Protein AF-A0A5C5AM34-F1 (afdb_monomer_lite)

Structure (mmCIF, N/CA/C/O backbone):
data_AF-A0A5C5AM34-F1
#
_entry.id   AF-A0A5C5AM34-F1
#
loop_
_atom_site.group_PDB
_atom_site.id
_atom_site.type_symbol
_atom_site.label_atom_id
_atom_site.label_alt_id
_atom_site.label_comp_id
_atom_site.label_asym_id
_atom_site.label_entity_id
_atom_site.label_seq_id
_atom_site.pdbx_PDB_ins_code
_atom_site.Cartn_x
_atom_site.Cartn_y
_atom_site.Cartn_z
_atom_site.occupancy
_atom_site.B_iso_or_equiv
_atom_site.auth_seq_id
_atom_site.auth_comp_id
_atom_site.auth_asym_id
_atom_site.auth_atom_id
_atom_site.pdbx_PDB_model_num
ATOM 1 N N . MET A 1 1 ? -4.587 -8.051 -8.227 1.00 69.50 1 MET A N 1
ATOM 2 C CA . MET A 1 1 ? -5.017 -7.067 -7.212 1.00 69.50 1 MET A CA 1
ATOM 3 C C . MET A 1 1 ? -5.443 -7.853 -5.999 1.00 69.50 1 MET A C 1
ATOM 5 O O . MET A 1 1 ? -6.190 -8.814 -6.171 1.00 69.50 1 MET A O 1
ATOM 9 N N . ALA A 1 2 ? -5.010 -7.449 -4.810 1.00 75.00 2 ALA A N 1
ATOM 10 C CA . ALA A 1 2 ? -5.350 -8.147 -3.588 1.00 75.00 2 ALA A CA 1
ATOM 11 C C . ALA A 1 2 ? -6.867 -8.067 -3.383 1.00 75.00 2 ALA A C 1
ATOM 13 O O . ALA A 1 2 ? -7.481 -6.992 -3.502 1.00 75.00 2 ALA A O 1
ATOM 14 N N . MET A 1 3 ? -7.475 -9.220 -3.117 1.00 77.88 3 MET A N 1
ATOM 15 C CA . MET A 1 3 ? -8.905 -9.342 -2.879 1.00 77.88 3 MET A CA 1
ATOM 16 C C . MET A 1 3 ? -9.119 -9.821 -1.451 1.00 77.88 3 MET A C 1
ATOM 18 O O . MET A 1 3 ? -8.600 -10.856 -1.047 1.00 77.88 3 MET A O 1
ATOM 22 N N . LEU A 1 4 ? -9.851 -9.014 -0.693 1.00 85.94 4 LEU A N 1
ATOM 23 C CA . LEU A 1 4 ? -10.294 -9.316 0.656 1.00 85.94 4 LEU A CA 1
ATOM 24 C C . LEU A 1 4 ? -11.819 -9.259 0.626 1.00 85.94 4 LEU A C 1
ATOM 26 O O . LEU A 1 4 ? -12.380 -8.346 0.013 1.00 85.94 4 LEU A O 1
ATOM 30 N N . ASP A 1 5 ? -12.480 -10.248 1.220 1.00 88.94 5 ASP A N 1
ATOM 31 C CA . ASP A 1 5 ? -13.938 -10.291 1.232 1.00 88.94 5 ASP A CA 1
ATOM 32 C C . ASP A 1 5 ? -14.490 -9.172 2.123 1.00 88.94 5 ASP A C 1
ATOM 34 O O . ASP A 1 5 ? -14.110 -9.044 3.288 1.00 88.94 5 ASP A O 1
ATOM 38 N N . LYS A 1 6 ? -15.397 -8.358 1.573 1.00 87.75 6 LYS A N 1
ATOM 39 C CA . LYS A 1 6 ? -16.051 -7.264 2.299 1.00 87.75 6 LYS A CA 1
ATOM 40 C C . LYS A 1 6 ? -16.895 -7.768 3.469 1.00 87.75 6 LYS A C 1
ATOM 42 O O . LYS A 1 6 ? -17.080 -7.002 4.411 1.00 87.75 6 LYS A O 1
ATOM 47 N N . SER A 1 7 ? -17.369 -9.017 3.441 1.00 92.25 7 SER A N 1
ATOM 48 C CA . SER A 1 7 ? -18.084 -9.633 4.571 1.00 92.25 7 SER A CA 1
ATOM 49 C C . SER A 1 7 ? -17.262 -9.576 5.867 1.00 92.25 7 SER A C 1
ATOM 51 O O . SER A 1 7 ? -17.806 -9.349 6.947 1.00 92.25 7 SER A O 1
ATOM 53 N N . LEU A 1 8 ? -15.927 -9.631 5.757 1.00 91.69 8 LEU A N 1
ATOM 54 C CA . LEU A 1 8 ? -15.012 -9.555 6.895 1.00 91.69 8 LEU A CA 1
ATOM 55 C C . LEU A 1 8 ? -15.111 -8.227 7.650 1.00 91.69 8 LEU A C 1
ATOM 57 O O . LEU A 1 8 ? -14.810 -8.200 8.840 1.00 91.69 8 LEU A O 1
ATOM 61 N N . ILE A 1 9 ? -15.574 -7.139 7.021 1.00 92.00 9 ILE A N 1
ATOM 62 C CA . ILE A 1 9 ? -15.764 -5.845 7.698 1.00 92.00 9 ILE A CA 1
ATOM 63 C C . ILE A 1 9 ? -16.650 -6.004 8.941 1.00 92.00 9 ILE A C 1
ATOM 65 O O . ILE A 1 9 ? -16.351 -5.396 9.967 1.00 92.00 9 ILE A O 1
ATOM 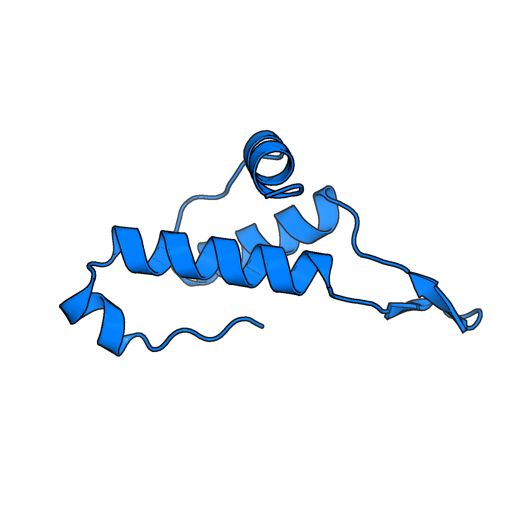69 N N . GLN A 1 10 ? -17.680 -6.855 8.882 1.00 93.19 10 GLN A N 1
ATOM 70 C CA . GLN A 1 10 ? -18.582 -7.104 10.012 1.00 93.19 10 GLN A CA 1
ATOM 71 C C . GLN A 1 10 ? -17.893 -7.834 11.175 1.00 93.19 10 GLN A C 1
ATOM 73 O O . GLN A 1 10 ? -18.286 -7.661 12.324 1.00 93.19 10 GLN A O 1
ATOM 78 N N . HIS A 1 11 ? -16.847 -8.615 10.894 1.00 93.81 11 HIS A N 1
ATOM 79 C CA . HIS A 1 11 ? -16.157 -9.439 11.888 1.00 93.81 11 HIS A CA 1
ATOM 80 C C . HIS A 1 11 ? -14.916 -8.767 12.487 1.00 93.81 11 HIS A C 1
ATOM 82 O O . HIS A 1 11 ? -14.656 -8.910 13.677 1.00 93.81 11 HIS A O 1
ATOM 88 N N . ILE A 1 12 ? -14.132 -8.046 11.677 1.00 93.44 12 ILE A N 1
ATOM 89 C CA . ILE A 1 12 ? -12.854 -7.442 12.108 1.00 93.44 12 ILE A CA 1
ATOM 90 C C . ILE A 1 12 ? -12.898 -5.912 12.190 1.00 93.44 12 ILE A C 1
ATOM 92 O O . ILE A 1 12 ? -11.941 -5.286 12.652 1.00 93.44 12 ILE A O 1
ATOM 96 N N . GLY A 1 13 ? -13.996 -5.305 11.743 1.00 93.31 13 GLY A N 1
ATOM 97 C CA . GLY A 1 13 ? -14.163 -3.862 11.663 1.00 93.31 13 GLY A CA 1
ATOM 98 C C . GLY A 1 13 ? -13.513 -3.243 10.424 1.00 93.31 13 GLY A C 1
ATOM 99 O O . GLY A 1 13 ? -12.509 -3.718 9.883 1.00 93.31 13 GLY A O 1
ATOM 100 N N . GLU A 1 14 ? -14.076 -2.114 9.996 1.00 92.69 14 GLU A N 1
ATOM 101 C CA . GLU A 1 14 ? -13.677 -1.400 8.779 1.00 92.69 14 GLU A CA 1
ATOM 102 C C . GLU A 1 14 ? -12.211 -0.957 8.806 1.00 92.69 14 GLU A C 1
ATOM 104 O O . GLU A 1 14 ? -11.464 -1.167 7.847 1.00 92.69 14 GLU A O 1
ATOM 109 N N . LYS A 1 15 ? -11.766 -0.406 9.942 1.00 92.31 15 LYS A N 1
ATOM 110 C CA . LYS A 1 15 ? -10.376 0.016 10.123 1.00 92.31 15 LYS A CA 1
ATOM 111 C C . LYS A 1 15 ? -9.434 -1.146 9.824 1.00 92.31 15 LYS A C 1
ATOM 113 O O . LYS A 1 15 ? -8.600 -1.033 8.930 1.00 92.31 15 LYS A O 1
ATOM 118 N N . LYS A 1 16 ? -9.597 -2.274 10.528 1.00 94.19 16 LYS A N 1
ATOM 119 C CA . LYS A 1 16 ? -8.707 -3.436 10.410 1.00 94.19 16 LYS A CA 1
ATOM 120 C C . LYS A 1 16 ? -8.745 -4.040 9.012 1.00 94.19 16 LYS A C 1
ATOM 122 O O . LYS A 1 16 ? -7.691 -4.388 8.481 1.00 94.19 16 LYS A O 1
ATOM 127 N N . TYR A 1 17 ? -9.926 -4.098 8.405 1.00 95.06 17 TYR A N 1
ATOM 128 C CA . TYR A 1 17 ? -10.100 -4.539 7.027 1.00 95.06 17 TYR A CA 1
ATOM 129 C C . TYR A 1 17 ? -9.204 -3.751 6.061 1.00 95.06 17 TYR A C 1
ATOM 131 O O . TYR A 1 17 ? -8.408 -4.345 5.328 1.00 95.06 17 TYR A O 1
ATOM 139 N N . TYR A 1 18 ? -9.242 -2.417 6.105 1.00 93.56 18 TYR A N 1
ATOM 140 C CA . TYR A 1 18 ? -8.409 -1.603 5.217 1.00 93.56 18 TYR A CA 1
ATOM 141 C C . TYR A 1 18 ? -6.920 -1.640 5.577 1.00 93.56 18 TYR A C 1
ATOM 143 O O . TYR A 1 18 ? -6.077 -1.517 4.683 1.00 93.56 18 TYR A O 1
ATOM 151 N N . GLU A 1 19 ? -6.567 -1.873 6.847 1.00 92.75 19 GLU A N 1
ATOM 152 C CA . GLU A 1 19 ? -5.172 -2.116 7.236 1.00 92.75 19 GLU A CA 1
ATOM 153 C C . GLU A 1 19 ? -4.603 -3.401 6.630 1.00 92.75 19 GLU A C 1
ATOM 155 O O . GLU A 1 19 ? -3.434 -3.429 6.228 1.00 92.75 19 GLU A O 1
ATOM 160 N N . ILE A 1 20 ? -5.417 -4.452 6.554 1.00 93.19 20 ILE A N 1
ATOM 161 C CA . ILE A 1 20 ? -5.034 -5.713 5.919 1.00 93.19 20 ILE A CA 1
ATOM 162 C C . ILE A 1 20 ? -4.965 -5.505 4.407 1.00 93.19 20 ILE A C 1
ATOM 164 O O . ILE A 1 20 ? -3.934 -5.792 3.799 1.00 93.19 20 ILE A O 1
ATOM 168 N N . LEU A 1 21 ? -6.003 -4.912 3.808 1.00 93.75 21 LEU A N 1
ATOM 169 C CA . LEU A 1 21 ? -6.083 -4.712 2.361 1.00 93.75 21 LEU A CA 1
ATOM 170 C C . LEU A 1 21 ? -4.893 -3.911 1.810 1.00 93.75 21 LEU A C 1
ATOM 172 O O . LEU A 1 21 ? -4.291 -4.318 0.817 1.00 93.75 21 LEU A O 1
ATOM 176 N N . ARG A 1 22 ? -4.506 -2.801 2.458 1.00 93.00 22 ARG A N 1
ATOM 177 C CA . ARG A 1 22 ? -3.337 -2.007 2.024 1.00 93.00 22 ARG A CA 1
ATOM 178 C C . ARG A 1 22 ? -2.025 -2.787 2.121 1.00 93.00 22 ARG A C 1
ATOM 180 O O . ARG A 1 22 ? -1.125 -2.567 1.316 1.00 93.00 22 ARG A O 1
ATOM 187 N N . THR A 1 23 ? -1.910 -3.670 3.112 1.00 93.38 23 THR A N 1
ATOM 188 C CA . THR A 1 23 ? -0.700 -4.466 3.351 1.00 93.38 23 THR A CA 1
ATOM 189 C C . THR A 1 23 ? -0.583 -5.574 2.309 1.00 93.38 23 THR A C 1
ATOM 191 O O . THR A 1 23 ? 0.485 -5.737 1.723 1.00 93.38 23 THR A O 1
ATOM 194 N N . LEU A 1 24 ? -1.691 -6.255 2.000 1.00 93.56 24 LEU A N 1
ATOM 195 C CA . LEU A 1 24 ? -1.750 -7.246 0.924 1.00 93.56 24 LEU A CA 1
ATOM 196 C C . LEU A 1 24 ? -1.454 -6.615 -0.444 1.00 93.56 24 LEU A C 1
ATOM 198 O O . LEU A 1 24 ? -0.662 -7.155 -1.212 1.00 93.56 24 LEU A O 1
ATOM 202 N N . GLU A 1 25 ? -2.023 -5.441 -0.740 1.00 94.00 25 GLU A N 1
ATOM 203 C CA . GLU A 1 25 ? -1.747 -4.741 -2.004 1.00 94.00 25 GLU A CA 1
ATOM 204 C C . GLU A 1 25 ? -0.271 -4.318 -2.108 1.00 94.00 25 GLU A C 1
ATOM 206 O O . GLU A 1 25 ? 0.316 -4.382 -3.188 1.00 94.00 25 GLU A O 1
ATOM 211 N N . LEU A 1 26 ? 0.361 -3.925 -0.994 1.00 94.69 26 LEU A N 1
ATOM 212 C CA . LEU A 1 26 ? 1.793 -3.620 -0.968 1.00 94.69 26 LEU A CA 1
ATOM 213 C C . LEU A 1 26 ? 2.649 -4.870 -1.225 1.00 94.69 26 LEU A C 1
ATOM 215 O O . LEU A 1 26 ? 3.622 -4.793 -1.978 1.00 94.69 26 LEU A O 1
ATOM 219 N N . GLN A 1 27 ? 2.294 -6.007 -0.624 1.00 93.50 27 GLN A N 1
ATOM 220 C CA . GLN A 1 27 ? 2.986 -7.280 -0.841 1.00 93.50 27 GLN A CA 1
ATOM 221 C C . GLN A 1 27 ? 2.879 -7.733 -2.300 1.00 93.50 27 GLN A C 1
ATOM 223 O O . GLN A 1 27 ? 3.894 -8.091 -2.898 1.00 93.50 27 GLN A O 1
ATOM 228 N N . GLU A 1 28 ? 1.692 -7.632 -2.902 1.00 92.94 28 GLU A N 1
ATOM 229 C CA . GLU A 1 28 ? 1.498 -7.934 -4.323 1.00 92.94 28 GLU A CA 1
ATOM 230 C C . GLU A 1 28 ? 2.291 -6.968 -5.215 1.00 92.94 28 GLU A C 1
ATOM 232 O O . GLU A 1 28 ? 2.942 -7.384 -6.170 1.00 92.94 28 GLU A O 1
ATOM 237 N N . ALA A 1 29 ? 2.304 -5.671 -4.897 1.00 93.38 29 ALA A N 1
ATOM 238 C CA . ALA A 1 29 ? 3.101 -4.701 -5.646 1.00 93.38 29 ALA A CA 1
ATOM 239 C C . ALA A 1 29 ? 4.611 -4.997 -5.562 1.00 93.38 29 ALA A C 1
ATOM 241 O O . ALA A 1 29 ? 5.335 -4.808 -6.539 1.00 93.38 29 ALA A O 1
ATOM 242 N N . LYS A 1 30 ? 5.094 -5.487 -4.415 1.00 91.81 30 LYS A N 1
ATOM 243 C CA . LYS A 1 30 ? 6.495 -5.888 -4.212 1.00 91.81 30 LYS A CA 1
ATOM 244 C C . LYS A 1 30 ? 6.849 -7.171 -4.976 1.00 91.81 30 LYS A C 1
ATOM 246 O O . LYS A 1 30 ? 7.970 -7.295 -5.489 1.00 91.81 30 LYS A O 1
ATOM 251 N N . SER A 1 31 ? 5.930 -8.133 -5.057 1.00 91.75 31 SER A N 1
ATOM 252 C CA . SER A 1 31 ? 6.137 -9.378 -5.809 1.00 91.75 31 SER A CA 1
ATOM 253 C C . SER A 1 31 ? 5.934 -9.207 -7.313 1.00 91.75 31 SER A C 1
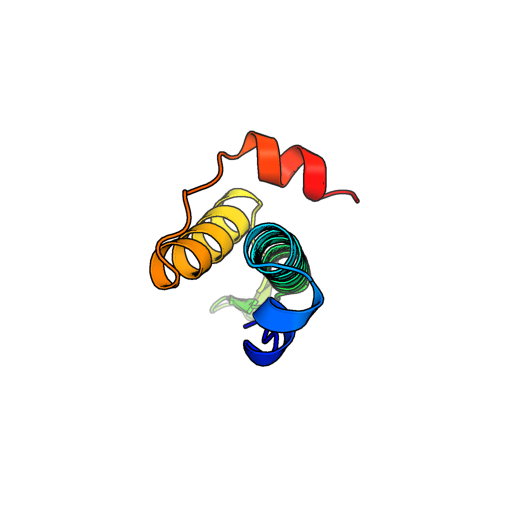ATOM 255 O O . SER A 1 31 ? 6.519 -9.973 -8.071 1.00 91.75 31 SER A O 1
ATOM 257 N N . PHE A 1 32 ? 5.202 -8.178 -7.748 1.00 93.06 32 PHE A N 1
ATOM 258 C CA . PHE A 1 32 ? 4.927 -7.917 -9.158 1.00 93.06 32 PHE A CA 1
ATOM 259 C C . PHE A 1 32 ? 6.206 -7.782 -9.995 1.00 93.06 32 PHE A C 1
ATOM 261 O O . PHE A 1 32 ? 7.167 -7.094 -9.618 1.00 93.06 32 PHE A O 1
ATOM 268 N N . ARG A 1 33 ? 6.190 -8.446 -11.151 1.00 93.75 33 ARG A N 1
ATOM 269 C CA . ARG A 1 33 ? 7.239 -8.429 -12.168 1.00 93.75 33 ARG A CA 1
ATOM 270 C C . ARG A 1 33 ? 6.616 -8.089 -13.508 1.00 93.75 33 ARG A C 1
ATOM 272 O O . ARG 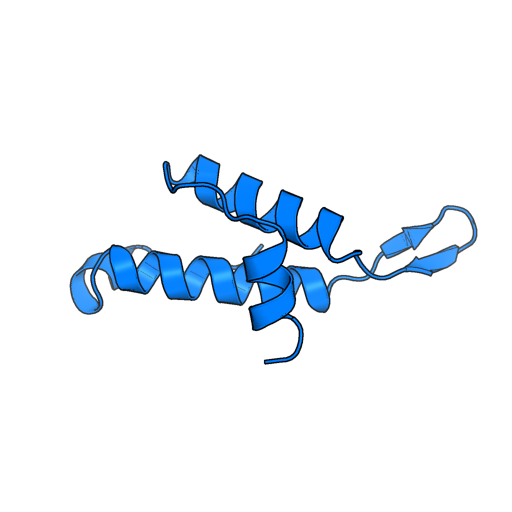A 1 33 ? 5.499 -8.517 -13.790 1.00 93.75 33 ARG A O 1
ATOM 279 N N . TYR A 1 34 ? 7.327 -7.313 -14.310 1.00 93.12 34 TYR A N 1
ATOM 280 C CA . TYR A 1 34 ? 6.941 -7.024 -15.685 1.00 93.12 34 TYR A CA 1
ATOM 281 C C . TYR A 1 34 ? 8.174 -7.028 -16.576 1.00 93.12 34 TYR A C 1
ATOM 283 O O . TYR A 1 34 ? 9.277 -6.757 -16.107 1.00 93.12 34 TYR A O 1
ATOM 291 N N . TYR A 1 35 ? 7.978 -7.330 -17.853 1.00 94.75 35 TYR A N 1
ATOM 292 C CA . TYR A 1 35 ? 9.040 -7.298 -18.846 1.00 94.75 35 TYR A CA 1
ATOM 293 C C . TYR A 1 35 ? 8.963 -5.993 -19.632 1.00 94.75 35 TYR A C 1
ATOM 295 O O . TYR A 1 35 ? 7.870 -5.541 -19.981 1.00 94.75 35 TYR A O 1
ATOM 303 N N . ASP A 1 36 ? 10.110 -5.365 -19.879 1.00 93.31 36 ASP A N 1
ATOM 304 C CA . ASP A 1 36 ? 10.184 -4.248 -20.820 1.00 93.31 36 ASP A CA 1
ATOM 305 C C . ASP A 1 36 ? 10.174 -4.743 -22.278 1.00 93.31 36 ASP A C 1
ATOM 307 O O . ASP A 1 36 ? 10.206 -5.943 -22.557 1.00 93.31 36 ASP A O 1
ATOM 311 N N . SER A 1 37 ? 10.148 -3.813 -23.235 1.00 92.31 37 SER A N 1
ATOM 312 C CA . SER A 1 37 ? 10.179 -4.131 -24.670 1.00 92.31 37 SER A CA 1
ATOM 313 C C . SER A 1 37 ? 11.457 -4.845 -25.125 1.00 92.31 37 SER A C 1
ATOM 315 O O . SER A 1 37 ? 11.500 -5.360 -26.238 1.00 92.31 37 SER A O 1
ATOM 317 N N . LYS A 1 38 ? 12.492 -4.887 -24.277 1.00 93.88 38 LYS A N 1
ATOM 318 C CA 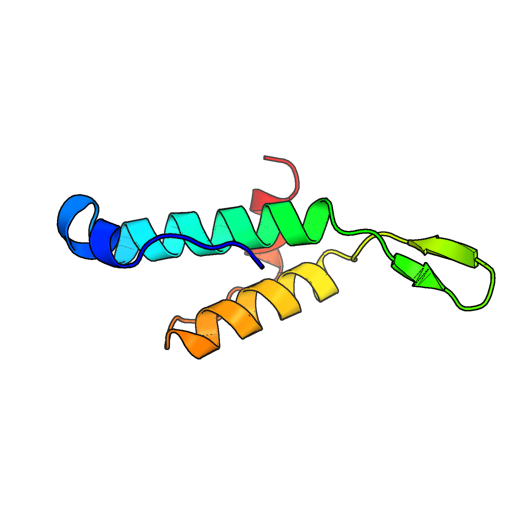. LYS A 1 38 ? 13.753 -5.600 -24.508 1.00 93.88 38 LYS A CA 1
ATOM 319 C C . LYS A 1 38 ? 13.775 -6.970 -23.818 1.00 93.88 38 LYS A C 1
ATOM 321 O O . LYS A 1 38 ? 14.812 -7.627 -23.820 1.00 93.88 38 LYS A O 1
ATOM 326 N N . GLY A 1 39 ? 12.661 -7.397 -23.219 1.00 92.62 39 GLY A N 1
ATOM 327 C CA . GLY A 1 39 ? 12.542 -8.676 -22.521 1.00 92.62 39 GLY A CA 1
ATOM 328 C C . GLY A 1 39 ? 13.244 -8.712 -21.161 1.00 92.62 39 GLY A C 1
ATOM 329 O O . GLY A 1 39 ? 13.444 -9.795 -20.612 1.00 92.62 39 GLY A O 1
ATOM 330 N N . LYS A 1 40 ? 13.625 -7.563 -20.590 1.00 94.06 40 LYS A N 1
ATOM 331 C CA . LYS A 1 40 ? 14.240 -7.505 -19.260 1.00 94.06 40 LYS A CA 1
ATOM 332 C C . LYS A 1 40 ? 13.162 -7.463 -18.184 1.00 94.06 40 LYS A C 1
ATOM 334 O O . LYS A 1 40 ? 12.249 -6.644 -18.247 1.00 94.06 40 LYS A O 1
ATOM 339 N N . GLU A 1 41 ? 13.293 -8.329 -17.184 1.00 95.25 41 GLU A N 1
ATOM 340 C CA . GLU A 1 41 ? 12.403 -8.348 -16.025 1.00 95.25 41 GLU A CA 1
ATOM 341 C C . GLU A 1 41 ? 12.701 -7.169 -15.086 1.00 95.25 41 GLU A C 1
ATOM 343 O O . GLU A 1 41 ? 13.845 -6.928 -14.688 1.00 95.25 41 GLU A O 1
ATOM 348 N N . HIS A 1 42 ? 11.650 -6.460 -14.688 1.00 93.81 42 HIS A N 1
ATOM 349 C CA . HIS A 1 42 ? 11.697 -5.349 -13.749 1.00 93.81 42 HIS A CA 1
ATOM 350 C C . HIS A 1 42 ? 10.746 -5.576 -12.581 1.00 93.81 42 HIS A C 1
ATOM 352 O O . HIS A 1 42 ? 9.707 -6.232 -12.685 1.00 93.81 42 HIS A O 1
ATOM 358 N N . LYS A 1 43 ? 11.105 -4.986 -11.442 1.00 95.12 43 LYS A N 1
ATOM 359 C CA . LYS A 1 43 ? 10.266 -4.919 -10.241 1.00 95.12 43 LYS A CA 1
ATOM 360 C C . LYS A 1 43 ? 9.689 -3.516 -10.124 1.00 95.12 43 LYS A C 1
ATOM 362 O O . LYS A 1 43 ? 10.317 -2.555 -10.565 1.00 95.12 43 LYS A O 1
ATOM 367 N N . LEU A 1 44 ? 8.538 -3.383 -9.468 1.00 94.06 44 LEU A N 1
ATOM 368 C CA . LEU A 1 44 ? 8.036 -2.055 -9.123 1.00 94.06 44 LEU A CA 1
ATOM 369 C C . LEU A 1 44 ? 8.972 -1.370 -8.126 1.00 94.06 44 LEU A C 1
ATOM 371 O O . LEU A 1 44 ? 9.402 -1.953 -7.125 1.00 94.06 44 LEU A O 1
ATOM 375 N N . THR A 1 45 ? 9.234 -0.094 -8.373 1.00 94.31 45 THR A N 1
ATOM 376 C CA . THR A 1 45 ? 9.868 0.795 -7.404 1.00 94.31 45 THR A CA 1
ATOM 377 C C . THR A 1 45 ? 8.926 1.067 -6.227 1.00 94.31 45 THR A C 1
ATOM 379 O O . THR A 1 45 ? 7.701 0.971 -6.334 1.00 94.31 45 THR A O 1
ATOM 382 N N . GLN A 1 46 ? 9.475 1.513 -5.092 1.00 94.62 46 GLN A N 1
ATOM 383 C CA . GLN A 1 46 ? 8.668 1.909 -3.927 1.00 94.62 46 GLN A CA 1
ATOM 384 C C . GLN A 1 46 ? 7.642 3.010 -4.258 1.00 94.62 46 GLN A C 1
ATOM 386 O O . GLN A 1 46 ? 6.551 3.034 -3.688 1.00 94.62 46 GLN A O 1
ATOM 391 N N . LYS A 1 47 ? 7.969 3.918 -5.190 1.00 95.44 47 LYS A N 1
ATOM 392 C CA . LYS A 1 47 ? 7.053 4.978 -5.642 1.00 95.44 47 LYS A CA 1
ATOM 393 C C . LYS A 1 47 ? 5.891 4.411 -6.461 1.00 95.44 47 LYS A C 1
ATOM 395 O O . LYS A 1 47 ? 4.759 4.859 -6.295 1.00 95.44 47 LYS A O 1
ATOM 400 N N . GLU A 1 48 ? 6.145 3.434 -7.325 1.00 95.19 48 GLU A N 1
ATOM 401 C CA . GLU A 1 48 ? 5.098 2.780 -8.121 1.00 95.19 48 GLU A CA 1
ATOM 402 C C . GLU A 1 48 ? 4.198 1.905 -7.252 1.00 95.19 48 GLU A C 1
ATOM 404 O O . GLU A 1 48 ? 2.973 1.976 -7.370 1.00 95.19 48 GLU A O 1
ATOM 409 N N . ALA A 1 49 ? 4.785 1.165 -6.309 1.00 95.00 49 ALA A N 1
ATOM 410 C CA . ALA A 1 49 ? 4.028 0.416 -5.315 1.00 95.00 49 ALA A CA 1
ATOM 411 C C . ALA A 1 49 ? 3.126 1.340 -4.478 1.00 95.00 49 ALA A C 1
ATOM 413 O O . ALA A 1 49 ? 1.943 1.050 -4.303 1.00 95.00 49 ALA A O 1
ATOM 414 N N . LEU A 1 50 ? 3.637 2.503 -4.044 1.00 96.00 50 LEU A N 1
ATOM 415 C CA . LEU A 1 50 ? 2.830 3.513 -3.352 1.00 96.00 50 LEU A CA 1
ATOM 416 C C . LEU A 1 50 ? 1.647 3.990 -4.203 1.00 96.00 50 LEU A C 1
ATOM 418 O O . LEU A 1 50 ? 0.523 4.051 -3.706 1.00 96.00 50 LEU A O 1
ATOM 422 N N . LYS A 1 51 ? 1.881 4.327 -5.480 1.00 95.62 51 LYS A N 1
ATOM 423 C CA . LYS A 1 51 ? 0.813 4.764 -6.396 1.00 95.62 51 LYS A CA 1
ATOM 424 C C . LYS A 1 51 ? -0.275 3.700 -6.522 1.00 95.62 51 LYS A C 1
ATOM 426 O O . LYS A 1 51 ? -1.458 4.035 -6.494 1.00 95.62 51 LYS A O 1
ATOM 431 N N . ARG A 1 52 ? 0.115 2.428 -6.627 1.00 94.38 52 ARG A N 1
ATOM 432 C CA . ARG A 1 52 ? -0.813 1.296 -6.729 1.00 94.38 52 ARG A CA 1
ATOM 433 C C . ARG A 1 52 ? -1.660 1.136 -5.463 1.00 94.38 52 ARG A C 1
ATOM 435 O O . ARG A 1 52 ? -2.886 1.088 -5.571 1.00 94.38 52 ARG A O 1
ATOM 442 N N . VAL A 1 53 ? -1.032 1.161 -4.284 1.00 94.62 53 VAL A N 1
ATOM 443 C CA . VAL A 1 53 ? -1.737 1.122 -2.990 1.00 94.62 53 VAL A CA 1
ATOM 444 C C . VAL A 1 53 ? -2.697 2.305 -2.863 1.00 94.62 53 VAL A C 1
ATOM 446 O O . VAL A 1 53 ? -3.884 2.101 -2.621 1.00 94.62 53 VAL A O 1
ATOM 449 N N . ASN A 1 54 ? -2.238 3.537 -3.101 1.00 95.69 54 ASN A N 1
ATOM 450 C CA . ASN A 1 54 ? -3.084 4.728 -2.980 1.00 95.69 54 ASN A CA 1
ATOM 451 C C . ASN A 1 54 ? -4.262 4.703 -3.960 1.00 95.69 54 ASN A C 1
ATOM 453 O O . ASN A 1 54 ? -5.386 4.994 -3.563 1.00 95.69 54 ASN A O 1
ATOM 457 N N . ARG A 1 55 ? -4.053 4.275 -5.213 1.00 94.62 55 ARG A N 1
ATOM 458 C CA . ARG A 1 55 ? -5.145 4.116 -6.189 1.00 94.62 55 ARG A CA 1
ATOM 459 C C . ARG A 1 55 ? -6.197 3.122 -5.700 1.00 94.62 55 ARG A C 1
ATOM 461 O O . ARG A 1 55 ? -7.386 3.350 -5.907 1.00 94.62 55 ARG A O 1
ATOM 468 N N . ARG A 1 56 ? -5.783 2.024 -5.062 1.00 91.94 56 ARG A N 1
ATOM 469 C CA . ARG A 1 56 ? -6.709 1.047 -4.474 1.00 91.94 56 ARG A CA 1
ATOM 470 C C . ARG A 1 56 ? -7.465 1.640 -3.289 1.00 91.94 56 ARG A C 1
ATOM 472 O O . ARG A 1 56 ? -8.675 1.479 -3.226 1.00 91.94 56 ARG A O 1
ATOM 479 N N . MET A 1 57 ? -6.782 2.352 -2.401 1.00 93.94 57 MET A N 1
ATOM 480 C CA . MET A 1 57 ? -7.377 2.969 -1.210 1.00 93.94 57 MET A CA 1
ATOM 481 C C . MET A 1 57 ? -8.386 4.063 -1.568 1.00 93.94 57 MET A C 1
ATOM 483 O O . MET A 1 57 ? -9.491 4.073 -1.033 1.00 93.94 57 MET A O 1
ATOM 487 N N . LEU A 1 58 ? -8.071 4.896 -2.561 1.00 94.19 58 LEU A N 1
ATOM 488 C CA . LEU A 1 58 ? -8.982 5.924 -3.067 1.00 94.19 58 LEU A CA 1
ATOM 489 C C . LEU A 1 58 ? -10.284 5.336 -3.630 1.00 94.19 58 LEU A C 1
ATOM 491 O O . LEU A 1 58 ? -11.344 5.901 -3.400 1.00 94.19 58 LEU A O 1
ATOM 495 N N . LYS A 1 59 ? -10.244 4.165 -4.288 1.00 92.19 59 LYS A N 1
ATOM 496 C CA . LYS A 1 59 ? -11.467 3.461 -4.740 1.00 92.19 59 LYS A CA 1
ATOM 497 C C . LYS A 1 59 ? -12.393 3.045 -3.591 1.00 92.19 59 LYS A C 1
ATOM 499 O O . LYS A 1 59 ? -13.550 2.722 -3.834 1.00 92.19 59 LYS A O 1
ATOM 504 N N . HIS A 1 60 ? -11.875 3.006 -2.369 1.00 90.69 60 HIS A N 1
ATOM 505 C CA . HIS A 1 60 ? -12.613 2.676 -1.155 1.00 90.69 60 HIS A CA 1
ATOM 506 C C . HIS A 1 60 ? -12.835 3.906 -0.258 1.00 90.69 60 HIS A C 1
ATOM 508 O O . HIS A 1 60 ? -13.128 3.742 0.923 1.00 90.69 60 HIS A O 1
ATOM 514 N N . ASN A 1 61 ? -12.662 5.125 -0.791 1.00 92.06 61 ASN A N 1
ATOM 515 C CA . ASN A 1 61 ? -12.727 6.386 -0.042 1.00 92.06 61 ASN A CA 1
ATOM 516 C C . ASN A 1 61 ? -11.777 6.440 1.171 1.00 92.06 61 ASN A C 1
ATOM 518 O O . ASN A 1 61 ? -12.020 7.163 2.132 1.00 92.06 61 ASN A O 1
ATOM 522 N N . GLN A 1 62 ? -10.680 5.680 1.131 1.00 93.75 62 GLN A N 1
ATOM 523 C CA . GLN A 1 62 ? -9.671 5.666 2.185 1.00 93.75 62 GLN A CA 1
ATOM 524 C C . GLN A 1 62 ? -8.577 6.712 1.921 1.00 93.75 62 GLN A C 1
ATOM 526 O O . GLN A 1 62 ? -8.249 6.991 0.760 1.00 93.75 62 GLN A O 1
ATOM 531 N N . PRO A 1 63 ? -7.964 7.272 2.981 1.00 92.00 63 PRO A N 1
ATOM 532 C CA . PRO A 1 63 ? -6.905 8.259 2.842 1.00 92.00 63 PRO A CA 1
ATOM 533 C C . PRO A 1 63 ? -5.668 7.677 2.148 1.00 92.00 63 PRO A C 1
ATOM 535 O O . PRO A 1 63 ? -5.337 6.495 2.269 1.00 92.00 63 PRO A O 1
ATOM 538 N N . SER A 1 64 ? -4.954 8.545 1.432 1.00 92.81 64 SER A N 1
ATOM 539 C CA . SER A 1 64 ? -3.695 8.188 0.776 1.00 92.81 64 SER A CA 1
ATOM 540 C C . SER A 1 64 ? -2.531 8.134 1.764 1.00 92.81 64 SER A C 1
ATOM 542 O O . SER A 1 64 ? -2.440 8.923 2.705 1.00 92.81 64 SER A O 1
ATOM 544 N N . TYR A 1 65 ? -1.586 7.237 1.499 1.00 93.56 65 TYR A N 1
ATOM 545 C CA . TYR A 1 65 ? -0.366 7.079 2.281 1.00 93.56 65 TYR A CA 1
ATOM 546 C C . TYR A 1 65 ? 0.789 7.896 1.699 1.00 93.56 65 TYR A C 1
ATOM 548 O O . TYR A 1 65 ? 0.836 8.216 0.507 1.00 93.56 65 TYR A O 1
ATOM 556 N N . LYS A 1 66 ? 1.761 8.203 2.563 1.00 94.75 66 LYS A N 1
ATOM 557 C CA . LYS A 1 66 ? 3.037 8.828 2.191 1.00 94.75 66 LYS A CA 1
ATOM 558 C C . LYS A 1 66 ? 4.098 7.760 1.914 1.00 94.75 66 LYS A C 1
ATOM 560 O O . LYS A 1 66 ? 4.012 6.636 2.404 1.00 94.75 66 LYS A O 1
ATOM 565 N N . LEU A 1 67 ? 5.161 8.133 1.202 1.00 94.00 67 LEU A N 1
ATOM 566 C CA . LEU A 1 67 ? 6.283 7.231 0.901 1.00 94.00 67 LEU A CA 1
ATOM 567 C C . LEU A 1 67 ? 6.972 6.675 2.161 1.00 94.00 67 LEU A C 1
ATOM 569 O O . LEU A 1 67 ? 7.470 5.552 2.139 1.00 94.00 67 LEU A O 1
ATOM 573 N N . SER A 1 68 ? 6.964 7.423 3.270 1.00 93.44 68 SER A N 1
ATOM 574 C CA . SER A 1 68 ? 7.476 6.956 4.566 1.00 93.44 68 SER A CA 1
ATOM 575 C C . SER A 1 68 ? 6.762 5.697 5.067 1.00 93.44 68 SER A C 1
ATOM 577 O O . SER A 1 68 ? 7.408 4.823 5.643 1.00 93.44 68 SER A O 1
ATOM 579 N N . TRP A 1 69 ? 5.459 5.562 4.798 1.00 94.94 69 TRP A N 1
ATOM 580 C CA . TRP A 1 69 ? 4.695 4.364 5.140 1.00 94.94 69 TRP A CA 1
ATOM 581 C C . TRP A 1 69 ? 5.192 3.156 4.343 1.00 94.94 69 TRP A C 1
ATOM 583 O O . TRP A 1 69 ? 5.525 2.132 4.932 1.00 94.94 69 TRP A O 1
ATOM 593 N N . VAL A 1 70 ? 5.355 3.300 3.023 1.00 92.94 70 VAL A N 1
ATOM 594 C CA . VAL A 1 70 ? 5.899 2.218 2.187 1.00 92.94 70 VAL A CA 1
ATOM 595 C C . VAL A 1 70 ? 7.278 1.803 2.676 1.00 92.94 70 VAL A C 1
ATOM 597 O O . VAL A 1 70 ? 7.485 0.620 2.893 1.00 92.94 70 VAL A O 1
ATOM 600 N N . LYS A 1 71 ? 8.191 2.741 2.954 1.00 92.31 71 LYS A N 1
ATOM 601 C 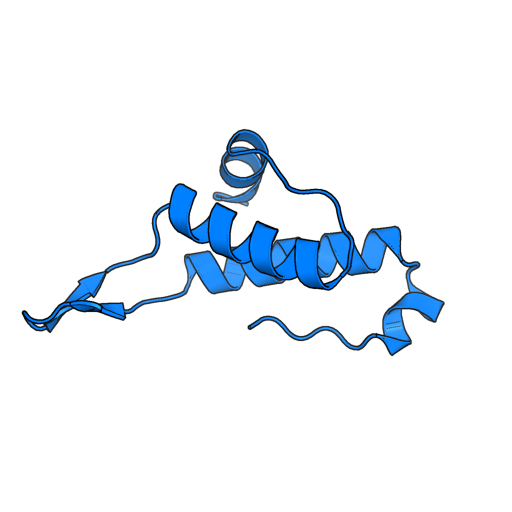CA . LYS A 1 71 ? 9.530 2.412 3.479 1.00 92.31 71 LYS A CA 1
ATOM 602 C C . LYS A 1 71 ? 9.480 1.598 4.777 1.00 92.31 71 LYS A C 1
ATOM 604 O O . LYS A 1 71 ? 10.214 0.624 4.905 1.00 92.31 71 LYS A O 1
ATOM 609 N N . LYS A 1 72 ? 8.589 1.957 5.709 1.00 92.12 72 LYS A N 1
ATOM 610 C CA . LYS A 1 72 ? 8.400 1.238 6.982 1.00 92.12 72 LYS A CA 1
ATOM 611 C C . LYS A 1 72 ? 7.873 -0.191 6.790 1.00 92.12 72 LYS A C 1
ATOM 613 O O . LYS A 1 72 ? 8.173 -1.061 7.602 1.00 92.12 72 LYS A O 1
ATOM 618 N N . HIS A 1 73 ? 7.074 -0.419 5.751 1.00 89.44 73 HIS A N 1
ATOM 619 C CA . HIS A 1 73 ? 6.417 -1.701 5.484 1.00 89.44 73 HIS A CA 1
ATOM 620 C C . HIS A 1 73 ? 7.081 -2.516 4.360 1.00 89.44 73 HIS A C 1
ATOM 622 O O . HIS A 1 73 ? 6.720 -3.667 4.161 1.00 89.44 73 HIS A O 1
ATOM 628 N N . TRP A 1 74 ? 8.063 -1.961 3.644 1.00 88.06 74 TRP A N 1
ATOM 629 C CA . TRP A 1 74 ? 8.707 -2.607 2.494 1.00 88.06 74 TRP A CA 1
ATOM 630 C C . TRP A 1 74 ? 9.557 -3.819 2.882 1.00 88.06 74 TRP A C 1
ATOM 632 O O . TRP A 1 74 ? 9.640 -4.775 2.116 1.00 88.06 74 TRP A O 1
ATOM 642 N N . ASN A 1 75 ? 10.182 -3.773 4.060 1.00 80.50 75 ASN A N 1
ATOM 643 C CA . ASN A 1 75 ? 11.092 -4.807 4.567 1.00 80.50 75 ASN A CA 1
ATOM 644 C C . ASN A 1 75 ? 10.479 -5.668 5.683 1.00 80.50 75 ASN A C 1
ATOM 646 O O . ASN A 1 75 ? 11.177 -6.519 6.222 1.00 80.50 75 ASN A O 1
ATOM 650 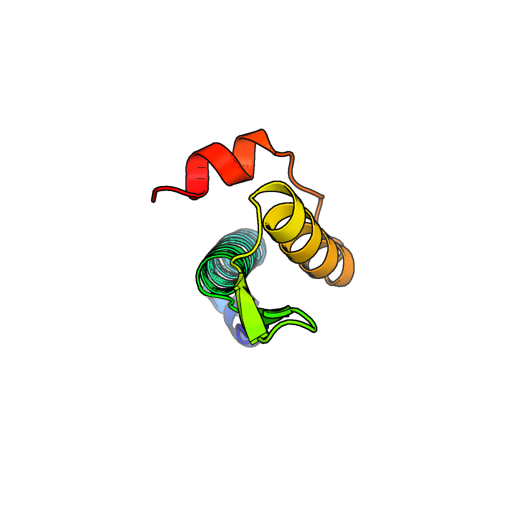N N . LYS A 1 76 ? 9.216 -5.419 6.043 1.00 71.81 76 LYS A N 1
ATOM 651 C CA . LYS A 1 76 ? 8.443 -6.324 6.899 1.00 71.81 76 LYS A CA 1
ATOM 652 C C . LYS A 1 76 ? 7.898 -7.478 6.069 1.00 71.81 76 LYS A C 1
ATOM 654 O O . LYS A 1 76 ? 7.690 -8.542 6.677 1.00 71.81 76 LYS A O 1
#

Foldseek 3Di:
DDDDDPVCCVVQNPVVSLVVVLLSLLVCLQVDWDADPVRDIDGDDLVRSQVRSQVVCVVVVHDGDDSVVSVVSVVD

Radius of gyration: 13.7 Å; chains: 1; bounding box: 33×19×37 Å

Secondary structure (DSSP, 8-state):
-----GGGHHHH-HHHHHHHHHHHHHHHHHH-EEE-TTS-EEE--HHHHHHHHHHHHHTTTPPPPPHHHHHHHH--

pLDDT: mean 91.98, std 4.96, range [69.5, 96.0]

Sequence (76 aa):
MAMLDKSLIQHIGEKKYYEILRTLELQEAKSFRYYDSKGKEHKLTQKEALKRVNRRMLKHNQPSYKLSWVKKHWNK